Protein AF-L1P907-F1 (afdb_monomer_lite)

Radius of gyration: 18.79 Å; chains: 1; bounding box: 40×21×57 Å

Structure (mmCIF, N/CA/C/O backbone):
data_AF-L1P907-F1
#
_entry.id   AF-L1P907-F1
#
loop_
_atom_site.group_PDB
_atom_site.id
_atom_site.type_symbol
_atom_site.label_atom_id
_atom_site.label_alt_id
_atom_site.label_comp_id
_atom_site.label_asym_id
_atom_site.label_entity_id
_atom_site.label_seq_id
_atom_site.pdbx_PDB_ins_code
_atom_site.Cartn_x
_atom_site.Cartn_y
_atom_site.Cartn_z
_atom_site.occupancy
_atom_site.B_iso_or_equiv
_atom_site.auth_seq_id
_atom_site.auth_comp_id
_atom_site.auth_asym_id
_atom_site.auth_atom_id
_atom_site.pdbx_PDB_model_num
ATOM 1 N N . MET A 1 1 ? -12.728 1.095 33.724 1.00 67.62 1 MET A N 1
ATOM 2 C CA . MET A 1 1 ? -12.187 1.858 32.580 1.00 67.62 1 MET A CA 1
ATOM 3 C C . MET A 1 1 ? -13.319 2.088 31.594 1.00 67.62 1 MET A C 1
ATOM 5 O O . MET A 1 1 ? -14.101 1.165 31.399 1.00 67.62 1 MET A O 1
ATOM 9 N N . ARG A 1 2 ? -13.478 3.302 31.058 1.00 85.88 2 ARG A N 1
ATOM 10 C CA . ARG A 1 2 ? -14.516 3.591 30.057 1.00 85.88 2 ARG A CA 1
ATOM 11 C C . ARG A 1 2 ? -13.924 3.321 28.679 1.00 85.88 2 ARG A C 1
ATOM 13 O O . ARG A 1 2 ? -12.910 3.922 28.350 1.00 85.88 2 ARG A O 1
ATOM 20 N N . THR A 1 3 ? -14.543 2.435 27.912 1.00 89.75 3 THR A N 1
ATOM 21 C CA . THR A 1 3 ? -14.171 2.199 26.518 1.00 89.75 3 THR A CA 1
ATOM 22 C C . THR A 1 3 ? -14.651 3.349 25.635 1.00 89.75 3 THR A C 1
ATOM 24 O O . THR A 1 3 ? -15.665 4.004 25.916 1.00 89.75 3 THR A O 1
ATOM 27 N N . LYS A 1 4 ? -13.891 3.610 24.578 1.00 96.62 4 LYS A N 1
ATOM 28 C CA . LYS A 1 4 ? -14.192 4.552 23.499 1.00 96.62 4 LYS A CA 1
ATOM 29 C C . LYS A 1 4 ? -14.095 3.796 22.172 1.00 96.62 4 LYS A C 1
ATOM 31 O O . LYS A 1 4 ? -13.514 2.716 22.131 1.00 96.62 4 LYS A O 1
ATOM 36 N N . THR A 1 5 ? -14.643 4.364 21.100 1.00 97.12 5 THR A N 1
ATOM 37 C CA . THR A 1 5 ? -14.568 3.772 19.759 1.00 97.12 5 THR A CA 1
ATOM 38 C C . THR A 1 5 ? -14.193 4.805 18.704 1.00 97.12 5 THR A C 1
ATOM 40 O O . THR A 1 5 ? -14.491 5.994 18.855 1.00 97.12 5 THR A O 1
ATOM 43 N N . PHE A 1 6 ? -13.543 4.362 17.634 1.00 96.56 6 PHE A N 1
ATOM 44 C CA . PHE A 1 6 ? -13.380 5.132 16.400 1.00 96.56 6 PHE A CA 1
ATOM 45 C C . PHE A 1 6 ? -13.569 4.217 15.190 1.00 96.56 6 PHE A C 1
ATOM 47 O O . PHE A 1 6 ? -13.529 2.997 15.326 1.00 96.56 6 PHE A O 1
ATOM 54 N N . THR A 1 7 ? -13.810 4.821 14.030 1.00 96.88 7 THR A N 1
ATOM 55 C CA . THR A 1 7 ? -14.106 4.102 12.792 1.00 96.88 7 THR A CA 1
ATOM 56 C C . THR A 1 7 ? -13.014 4.359 11.767 1.00 96.88 7 THR A C 1
ATOM 58 O O . THR A 1 7 ? -12.559 5.497 11.628 1.00 96.88 7 THR A O 1
ATOM 61 N N . ILE A 1 8 ? -12.633 3.308 11.052 1.00 93.81 8 ILE A N 1
ATOM 62 C CA . ILE A 1 8 ? -11.810 3.354 9.841 1.00 93.81 8 ILE A CA 1
ATOM 63 C C . ILE A 1 8 ? -12.558 2.656 8.701 1.00 93.81 8 ILE A C 1
ATOM 65 O O . ILE A 1 8 ? -13.509 1.914 8.944 1.00 93.81 8 ILE A O 1
ATOM 69 N N . GLU A 1 9 ? -12.129 2.888 7.463 1.00 93.38 9 GLU A N 1
ATOM 70 C CA . GLU A 1 9 ? -12.676 2.192 6.296 1.00 93.38 9 GLU A CA 1
ATOM 71 C C . GLU A 1 9 ? -12.371 0.687 6.358 1.00 93.38 9 GLU A C 1
ATOM 73 O O . GLU A 1 9 ? -11.262 0.289 6.716 1.00 93.38 9 GLU A O 1
ATOM 78 N N . ASN A 1 10 ? -13.336 -0.145 5.977 1.00 93.69 10 ASN A N 1
ATOM 79 C CA . ASN A 1 10 ? -13.145 -1.571 5.743 1.00 93.69 10 ASN A CA 1
ATOM 80 C C . ASN A 1 10 ? -12.583 -1.805 4.334 1.00 93.69 10 ASN A C 1
ATOM 82 O O . ASN A 1 10 ? -13.328 -2.065 3.388 1.00 93.69 10 ASN A O 1
ATOM 86 N N . ASN A 1 11 ? -11.266 -1.680 4.208 1.00 87.81 11 ASN A N 1
ATOM 87 C CA . ASN A 1 11 ? -10.497 -2.087 3.036 1.00 87.81 11 ASN A CA 1
ATOM 88 C C . ASN A 1 11 ? -9.515 -3.207 3.428 1.00 87.81 11 ASN A C 1
ATOM 90 O O . ASN A 1 11 ? -9.325 -3.472 4.614 1.00 87.81 11 ASN A O 1
ATOM 94 N N . GLU A 1 12 ? -8.914 -3.871 2.438 1.00 86.56 12 GLU A N 1
ATOM 95 C CA . GLU A 1 12 ? -8.039 -5.034 2.655 1.00 86.56 12 GLU A CA 1
ATOM 96 C C . GLU A 1 12 ? -6.885 -4.728 3.622 1.00 86.56 12 GLU A C 1
ATOM 98 O O . GLU A 1 12 ? -6.676 -5.468 4.577 1.00 86.56 12 GLU A O 1
ATOM 103 N N . HIS A 1 13 ? -6.221 -3.581 3.453 1.00 85.00 13 HIS A N 1
ATOM 104 C CA . HIS A 1 13 ? -5.152 -3.122 4.345 1.00 85.00 13 HIS A CA 1
ATOM 105 C C . HIS A 1 13 ? -5.598 -3.004 5.803 1.00 85.00 13 HIS A C 1
ATOM 107 O O . HIS A 1 13 ? -5.018 -3.608 6.704 1.00 85.00 13 HIS A O 1
ATOM 113 N N . ASN A 1 14 ? -6.647 -2.218 6.038 1.00 90.31 14 ASN A N 1
ATOM 114 C CA . ASN A 1 14 ? -7.130 -1.925 7.380 1.00 90.31 14 ASN A CA 1
ATOM 115 C C . ASN A 1 14 ? -7.645 -3.192 8.069 1.00 90.31 14 ASN A C 1
ATOM 117 O O . ASN A 1 14 ? -7.441 -3.348 9.272 1.00 90.31 14 ASN A O 1
ATOM 121 N N . LEU A 1 15 ? -8.303 -4.078 7.312 1.00 92.50 15 LEU A N 1
ATOM 122 C CA . LEU A 1 15 ? -8.810 -5.351 7.812 1.00 92.50 15 LEU A CA 1
ATOM 123 C C . LEU A 1 15 ? -7.663 -6.283 8.214 1.00 92.50 15 LEU A C 1
ATOM 125 O O . LEU A 1 15 ? -7.643 -6.744 9.353 1.00 92.50 15 LEU A O 1
ATOM 129 N N . ASN A 1 16 ? -6.680 -6.480 7.332 1.00 91.69 16 ASN A N 1
ATOM 130 C CA . ASN A 1 16 ? -5.503 -7.298 7.627 1.00 91.69 16 ASN A CA 1
ATOM 131 C C . ASN A 1 16 ? -4.761 -6.758 8.859 1.00 91.69 16 ASN A C 1
ATOM 133 O O . ASN A 1 16 ? -4.425 -7.510 9.771 1.00 91.69 16 ASN A O 1
ATOM 137 N N . TRP A 1 17 ? -4.587 -5.433 8.949 1.00 92.31 17 TRP A N 1
ATOM 138 C CA . TRP A 1 17 ? -3.929 -4.818 10.098 1.00 92.31 17 TRP A CA 1
ATOM 139 C C . TRP A 1 17 ? -4.670 -5.099 11.411 1.00 92.31 17 TRP A C 1
ATOM 141 O O . TRP A 1 17 ? -4.030 -5.482 12.392 1.00 92.31 17 TRP A O 1
ATOM 151 N N . VAL A 1 18 ? -6.001 -4.934 11.468 1.00 95.00 18 VAL A N 1
ATOM 152 C CA . VAL A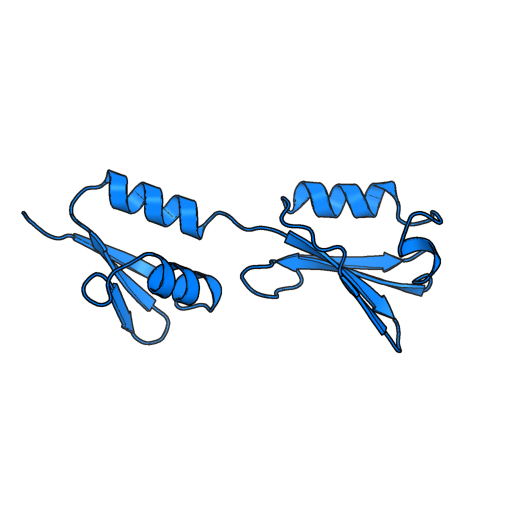 1 18 ? -6.744 -5.207 12.714 1.00 95.00 18 VAL A CA 1
ATOM 153 C C . VAL A 1 18 ? -6.782 -6.695 13.054 1.00 95.00 18 VAL A C 1
ATOM 155 O O . VAL A 1 18 ? -6.726 -7.024 14.237 1.00 95.00 18 VAL A O 1
ATOM 158 N N . GLU A 1 19 ? -6.842 -7.584 12.061 1.00 95.12 19 GLU A N 1
ATOM 159 C CA . GLU A 1 19 ? -6.817 -9.037 12.268 1.00 95.12 19 GLU A CA 1
ATOM 160 C C . GLU A 1 19 ? -5.475 -9.515 12.838 1.00 95.12 19 GLU A C 1
ATOM 162 O O . GLU A 1 19 ? -5.461 -10.360 13.736 1.00 95.12 19 GLU A O 1
ATOM 167 N N . ASP A 1 20 ? -4.367 -8.927 12.383 1.00 94.94 20 ASP A N 1
ATOM 168 C CA . ASP A 1 20 ? -3.021 -9.289 12.830 1.00 94.94 20 ASP A CA 1
ATOM 169 C C . ASP A 1 20 ? -2.626 -8.640 14.168 1.00 94.94 20 ASP A C 1
ATOM 171 O O . ASP A 1 20 ? -1.832 -9.207 14.925 1.00 94.94 20 ASP A O 1
ATOM 175 N N . ASN A 1 21 ? -3.153 -7.445 14.473 1.00 94.75 21 ASN A N 1
ATOM 176 C CA . ASN A 1 21 ? -2.663 -6.621 15.588 1.00 94.75 21 ASN A CA 1
ATOM 177 C C . ASN A 1 21 ? -3.646 -6.464 16.757 1.00 94.75 21 ASN A C 1
ATOM 179 O O . ASN A 1 21 ? -3.210 -6.096 17.853 1.00 94.75 21 ASN A O 1
ATOM 183 N N . LEU A 1 22 ? -4.946 -6.714 16.566 1.00 95.94 22 LEU A N 1
ATOM 184 C CA . LEU A 1 22 ? -5.966 -6.525 17.603 1.00 95.94 22 LEU A CA 1
ATOM 185 C C . LEU A 1 22 ? -6.658 -7.836 17.985 1.00 95.94 22 LEU A C 1
ATOM 187 O O . LEU A 1 22 ? -6.802 -8.767 17.197 1.00 95.94 22 LEU A O 1
ATOM 191 N N . ASP A 1 23 ? -7.154 -7.897 19.222 1.00 96.00 23 ASP A N 1
ATOM 192 C CA . ASP A 1 23 ? -8.047 -8.977 19.628 1.00 96.00 23 ASP A CA 1
ATOM 193 C C . ASP A 1 23 ? -9.400 -8.815 18.919 1.00 96.00 23 ASP A C 1
ATOM 195 O O . ASP A 1 23 ? -9.936 -7.714 18.816 1.00 96.00 23 ASP A O 1
ATOM 199 N N . THR A 1 24 ? -10.007 -9.923 18.494 1.00 95.38 24 THR A N 1
ATOM 200 C CA . THR A 1 24 ? -11.356 -9.952 17.889 1.00 95.38 24 THR A CA 1
ATOM 201 C C . THR A 1 24 ? -12.457 -9.292 18.733 1.00 95.38 24 THR A C 1
ATOM 203 O O . THR A 1 24 ? -13.534 -8.998 18.222 1.00 95.38 24 THR A O 1
ATOM 206 N N . ARG A 1 25 ? -12.226 -9.072 20.034 1.00 95.56 25 ARG A N 1
ATOM 207 C CA . ARG A 1 25 ? -13.138 -8.347 20.937 1.00 95.56 25 ARG A CA 1
ATOM 208 C C . ARG A 1 25 ? -12.975 -6.827 20.874 1.00 95.56 25 ARG A C 1
ATOM 210 O O . ARG A 1 25 ? -13.863 -6.113 21.339 1.00 95.56 25 ARG A O 1
ATOM 217 N N . ASP A 1 26 ? -11.860 -6.353 20.330 1.00 96.31 26 ASP A N 1
ATOM 218 C CA . ASP A 1 26 ? -11.488 -4.943 20.273 1.00 96.31 26 ASP A CA 1
ATOM 219 C C . ASP A 1 26 ? -11.868 -4.290 18.937 1.00 96.31 26 ASP A C 1
ATOM 221 O O . ASP A 1 26 ? -11.683 -3.085 18.784 1.00 96.31 26 ASP A O 1
ATOM 225 N N . TYR A 1 27 ? -12.461 -5.022 17.989 1.00 97.38 27 TYR A N 1
ATOM 226 C CA . TYR A 1 27 ? -13.032 -4.433 16.779 1.00 97.38 27 TYR A CA 1
ATOM 227 C C . TYR A 1 27 ? -14.311 -5.136 16.301 1.00 97.38 27 TYR A C 1
ATOM 229 O O . TYR A 1 27 ? -14.602 -6.273 16.659 1.00 97.38 27 TYR A O 1
ATOM 237 N N . GLU A 1 28 ? -15.100 -4.435 15.487 1.00 98.00 28 GLU A N 1
ATOM 238 C CA . GLU A 1 28 ? -16.312 -4.951 14.850 1.00 98.00 28 GLU A CA 1
ATOM 239 C C . GLU A 1 28 ? -16.383 -4.459 13.397 1.00 98.00 28 GLU A C 1
ATOM 241 O O . GLU A 1 28 ? -16.331 -3.255 13.142 1.00 98.00 28 GLU A O 1
ATOM 246 N N . VAL A 1 29 ? -16.535 -5.381 12.442 1.00 97.50 29 VAL A N 1
ATOM 247 C CA . VAL A 1 29 ? -16.682 -5.059 11.013 1.00 97.50 29 VAL A CA 1
ATOM 248 C C . VAL A 1 29 ? -18.162 -4.862 10.670 1.00 97.50 29 VAL A C 1
ATOM 250 O O . VAL A 1 29 ? -18.987 -5.751 10.893 1.00 97.50 29 VAL A O 1
ATOM 253 N N . LYS A 1 30 ? -18.515 -3.700 10.107 1.00 97.19 30 LYS A N 1
ATOM 254 C CA . LYS A 1 30 ? -19.878 -3.326 9.690 1.00 97.19 30 LYS A CA 1
ATOM 255 C C . LYS A 1 30 ? -19.895 -2.748 8.283 1.00 97.19 30 LYS A C 1
ATOM 257 O O . LYS A 1 30 ? -19.803 -1.540 8.091 1.00 97.19 30 LYS A O 1
ATOM 262 N N . GLY A 1 31 ? -20.107 -3.603 7.286 1.00 95.25 31 GLY A N 1
ATOM 263 C CA . GLY A 1 31 ? -20.163 -3.156 5.893 1.00 95.25 31 GLY A CA 1
ATOM 264 C C . GLY A 1 31 ? -18.842 -2.503 5.488 1.00 95.25 31 GLY A C 1
ATOM 265 O O . GLY A 1 31 ? -17.825 -3.187 5.461 1.00 95.25 31 GLY A O 1
ATOM 266 N N . ASN A 1 32 ? -18.862 -1.196 5.221 1.00 95.00 32 ASN A N 1
ATOM 267 C CA . ASN A 1 32 ? -17.684 -0.424 4.805 1.00 95.00 32 ASN A CA 1
ATOM 268 C C . ASN A 1 32 ? -16.873 0.147 5.980 1.00 95.00 32 ASN A C 1
ATOM 270 O O . ASN A 1 32 ? -15.911 0.870 5.745 1.00 95.00 32 ASN A O 1
ATOM 274 N N . ASP A 1 33 ? -17.248 -0.167 7.220 1.00 97.50 33 ASP A N 1
ATOM 275 C CA . ASP A 1 33 ? -16.640 0.392 8.424 1.00 97.50 33 ASP A CA 1
ATOM 276 C C . ASP A 1 33 ? -16.016 -0.706 9.296 1.00 97.50 33 ASP A C 1
ATOM 278 O O . ASP A 1 33 ? -16.621 -1.759 9.513 1.00 97.50 33 ASP A O 1
ATOM 282 N N . ILE A 1 34 ? -14.845 -0.431 9.870 1.00 97.69 34 ILE A N 1
ATOM 283 C CA . ILE A 1 34 ? -14.267 -1.183 10.991 1.00 97.69 34 ILE A CA 1
ATOM 284 C C . ILE A 1 34 ? -14.321 -0.278 12.221 1.00 97.69 34 ILE A C 1
ATOM 286 O O . ILE A 1 34 ? -13.745 0.812 12.238 1.00 97.69 34 ILE A O 1
ATOM 290 N N . ILE A 1 35 ? -15.037 -0.716 13.254 1.00 97.88 35 ILE A N 1
ATOM 291 C CA . ILE A 1 35 ? -15.189 0.011 14.515 1.00 97.88 35 ILE A CA 1
ATOM 292 C C . ILE A 1 35 ? -14.201 -0.569 15.516 1.00 97.88 35 ILE A C 1
ATOM 294 O O . ILE A 1 35 ? -14.368 -1.707 15.936 1.00 97.88 35 ILE A O 1
ATOM 298 N N . ILE A 1 36 ? -13.212 0.217 15.934 1.00 97.62 36 ILE A N 1
ATOM 299 C CA . ILE A 1 36 ? -12.175 -0.204 16.881 1.00 97.62 36 ILE A CA 1
ATOM 300 C C . ILE A 1 36 ? -12.479 0.364 18.264 1.00 97.62 36 ILE A C 1
ATOM 302 O O . ILE A 1 36 ? -12.740 1.561 18.419 1.00 97.62 36 ILE A O 1
ATOM 306 N N . THR A 1 37 ? -12.421 -0.496 19.275 1.00 97.44 37 THR A N 1
ATOM 307 C CA . THR A 1 37 ? -12.560 -0.172 20.693 1.00 97.44 37 THR A CA 1
ATOM 308 C C . THR A 1 37 ? -11.189 0.087 21.307 1.00 97.44 37 THR A C 1
ATOM 310 O O . THR A 1 37 ? -10.245 -0.665 21.106 1.00 97.44 37 THR A O 1
ATOM 313 N N . TYR A 1 38 ? -11.075 1.159 22.087 1.00 95.00 38 TYR A N 1
ATOM 314 C CA . TYR A 1 38 ? -9.838 1.543 22.762 1.00 95.00 38 TYR A CA 1
ATOM 315 C C . TYR A 1 38 ? -10.124 2.136 24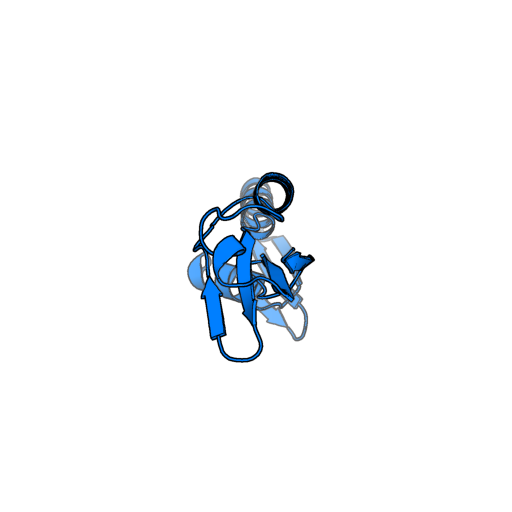.146 1.00 95.00 38 TYR A C 1
ATOM 317 O O . TYR A 1 38 ? -11.259 2.518 24.461 1.00 95.00 38 TYR A O 1
ATOM 325 N N . PHE A 1 39 ? -9.095 2.216 24.988 1.00 93.69 39 PHE A N 1
ATOM 326 C CA . PHE A 1 39 ? -9.218 2.710 26.364 1.00 93.69 39 PHE A CA 1
ATOM 327 C C . PHE A 1 39 ? -8.590 4.092 26.528 1.00 93.69 39 PHE A C 1
ATOM 329 O O . PHE A 1 39 ? -9.192 4.981 27.134 1.00 93.69 39 PHE A O 1
ATOM 336 N N . GLU A 1 40 ? -7.411 4.281 25.942 1.00 94.56 40 GLU A N 1
ATOM 337 C CA . GLU A 1 40 ? -6.589 5.475 26.121 1.00 94.56 40 GLU A CA 1
ATOM 338 C C . GLU A 1 40 ? -6.276 6.135 24.775 1.00 94.56 40 GLU A C 1
ATOM 340 O O . GLU A 1 40 ? -6.097 5.460 23.763 1.00 94.56 40 GLU A O 1
ATOM 345 N N . ASP A 1 41 ? -6.195 7.467 24.742 1.00 92.94 41 ASP A N 1
ATOM 346 C CA . ASP A 1 41 ? -6.073 8.205 23.474 1.00 92.94 41 ASP A CA 1
ATOM 347 C C . ASP A 1 41 ? -4.732 7.961 22.758 1.00 92.94 41 ASP A C 1
ATOM 349 O O . ASP A 1 41 ? -4.668 8.081 21.537 1.00 92.94 41 ASP A O 1
ATOM 353 N N . PHE A 1 42 ? -3.682 7.553 23.482 1.00 92.69 42 PHE A N 1
ATOM 354 C CA . PHE A 1 42 ? -2.416 7.156 22.857 1.00 92.69 42 PHE A CA 1
ATOM 355 C C . PHE A 1 42 ? -2.577 5.895 21.995 1.00 92.69 42 PHE A C 1
ATOM 357 O O . PHE A 1 42 ? -2.075 5.876 20.882 1.00 92.69 42 PHE A O 1
ATOM 364 N N . GLN A 1 43 ? -3.369 4.906 22.436 1.00 92.38 43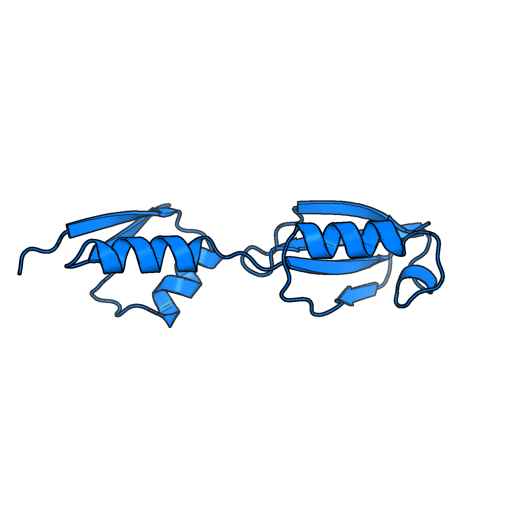 GLN A N 1
ATOM 365 C CA . GLN A 1 43 ? -3.617 3.681 21.665 1.00 92.38 43 GLN A CA 1
ATOM 366 C C . GLN A 1 43 ? -4.280 4.010 20.330 1.00 92.38 43 GLN A C 1
ATOM 368 O O . GLN A 1 43 ? -3.885 3.502 19.289 1.00 92.38 43 GLN A O 1
ATOM 373 N N . LYS A 1 44 ? -5.274 4.906 20.353 1.00 93.88 44 LYS A N 1
ATOM 374 C CA . LYS A 1 44 ? -5.931 5.377 19.132 1.00 93.88 44 LYS A CA 1
ATOM 375 C C . LYS A 1 44 ? -4.929 6.022 18.173 1.00 93.88 44 LYS A C 1
ATOM 377 O O . LYS A 1 44 ? -5.006 5.771 16.976 1.00 93.88 44 LYS A O 1
ATOM 382 N N . ASN A 1 45 ? -4.035 6.869 18.680 1.00 91.62 45 ASN A N 1
ATOM 383 C CA . ASN A 1 45 ? -3.047 7.546 17.843 1.00 91.62 45 ASN A CA 1
ATOM 384 C C . ASN A 1 45 ? -2.047 6.554 17.238 1.00 91.62 45 ASN A C 1
ATOM 386 O O . ASN A 1 45 ? -1.782 6.647 16.044 1.00 91.62 45 ASN A O 1
ATOM 390 N N . ASP A 1 46 ? -1.570 5.587 18.024 1.00 91.75 46 ASP A N 1
ATOM 391 C CA . ASP A 1 46 ? -0.647 4.549 17.558 1.00 91.75 46 ASP A CA 1
ATOM 392 C C . ASP A 1 46 ? -1.294 3.685 16.464 1.00 91.75 46 ASP A C 1
ATOM 394 O O . ASP A 1 46 ? -0.685 3.447 15.424 1.00 91.75 46 ASP A O 1
ATOM 398 N N . ILE A 1 47 ? -2.559 3.284 16.648 1.00 91.75 47 ILE A N 1
ATOM 399 C CA . ILE A 1 47 ? -3.317 2.520 15.644 1.00 91.75 47 ILE A CA 1
ATOM 400 C C . ILE A 1 47 ? -3.498 3.337 14.359 1.00 91.75 47 ILE A C 1
ATOM 402 O O . ILE A 1 47 ? -3.240 2.842 13.267 1.00 91.75 47 ILE A O 1
ATOM 406 N N . LEU A 1 48 ? -3.927 4.600 14.469 1.00 89.94 48 LEU A N 1
ATOM 407 C CA . LEU A 1 48 ? -4.114 5.463 13.298 1.00 89.94 48 LEU A CA 1
ATOM 408 C C . LEU A 1 48 ? -2.805 5.688 12.539 1.00 89.94 48 LEU A C 1
ATOM 410 O O . LEU A 1 48 ? -2.819 5.712 11.310 1.00 89.94 48 LEU A O 1
ATOM 414 N N . GLN A 1 49 ? -1.691 5.841 13.256 1.00 87.31 49 GLN A N 1
ATOM 415 C CA . GLN A 1 49 ? -0.380 5.975 12.641 1.00 87.31 49 GLN A CA 1
ATOM 416 C C . GLN A 1 49 ? 0.017 4.687 11.914 1.00 87.31 49 GLN A C 1
ATOM 418 O O . GLN A 1 49 ? 0.321 4.753 10.725 1.00 87.31 49 GLN A O 1
ATOM 423 N N . ALA A 1 50 ? -0.054 3.537 12.586 1.00 85.25 50 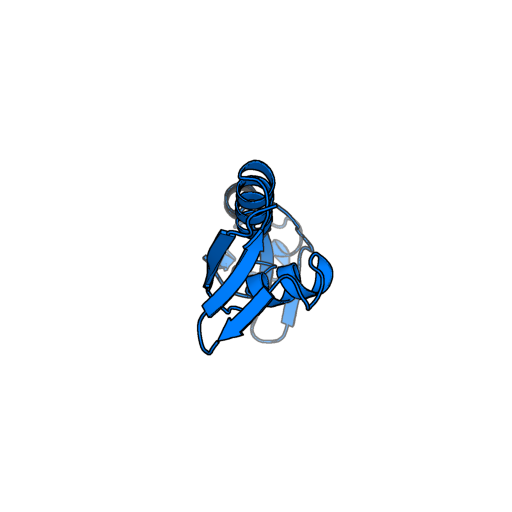ALA A N 1
ATOM 424 C CA . ALA A 1 50 ? 0.340 2.250 12.017 1.00 85.25 50 ALA A CA 1
ATOM 425 C C . ALA A 1 50 ? -0.488 1.877 10.777 1.00 85.25 50 ALA A C 1
ATOM 427 O O . ALA A 1 50 ? 0.052 1.381 9.796 1.00 85.25 50 ALA A O 1
ATOM 428 N N . ILE A 1 51 ? -1.785 2.189 10.779 1.00 84.88 51 ILE A N 1
ATOM 429 C CA . ILE A 1 51 ? -2.658 1.979 9.619 1.00 84.88 51 ILE A CA 1
ATOM 430 C C . ILE A 1 51 ? -2.332 2.959 8.481 1.00 84.88 51 ILE A C 1
ATOM 432 O O . ILE A 1 51 ? -2.485 2.633 7.307 1.00 84.88 51 ILE A O 1
ATOM 436 N N . SER A 1 52 ? -1.887 4.177 8.791 1.00 80.19 52 SER A N 1
ATOM 437 C CA . SER A 1 52 ? -1.538 5.167 7.765 1.00 80.19 52 SER A CA 1
ATOM 438 C C . SER A 1 52 ? -0.175 4.933 7.104 1.00 80.19 52 SER A C 1
ATOM 440 O O . SER A 1 52 ? 0.083 5.501 6.039 1.00 80.19 52 SER A O 1
ATOM 442 N N . GLU A 1 53 ? 0.696 4.128 7.718 1.00 80.12 53 GLU A N 1
ATOM 443 C CA . GLU A 1 53 ? 2.004 3.788 7.164 1.00 80.12 53 GLU A CA 1
ATOM 444 C C . GLU A 1 53 ? 1.821 2.856 5.963 1.00 80.12 53 GLU A C 1
ATOM 446 O O . GLU A 1 53 ? 1.512 1.678 6.096 1.00 80.12 53 GLU A O 1
ATOM 451 N N . LYS A 1 54 ? 1.978 3.434 4.769 1.00 84.50 54 LYS A N 1
ATOM 452 C CA . LYS A 1 54 ? 1.947 2.717 3.496 1.00 84.50 54 LYS A CA 1
ATOM 453 C C . LYS A 1 54 ? 3.355 2.501 2.975 1.00 84.50 54 LYS A C 1
ATOM 455 O O . LYS A 1 54 ? 4.165 3.437 2.956 1.00 84.50 54 LYS A O 1
ATOM 460 N N . THR A 1 55 ? 3.603 1.306 2.472 1.00 93.38 55 THR A N 1
ATOM 461 C CA . THR A 1 55 ? 4.805 0.941 1.745 1.00 93.38 55 THR A CA 1
ATOM 462 C C . THR A 1 55 ? 4.471 0.711 0.279 1.00 93.38 55 THR A C 1
ATOM 464 O O . THR A 1 55 ? 3.349 0.411 -0.126 1.00 93.38 55 THR A O 1
ATOM 467 N N . TYR A 1 56 ? 5.463 0.948 -0.557 1.00 95.44 56 TYR A N 1
ATOM 468 C CA . TYR A 1 56 ? 5.295 0.957 -1.990 1.00 95.44 56 TYR A CA 1
ATOM 469 C C . TYR A 1 56 ? 6.408 0.178 -2.640 1.00 95.44 56 TYR A C 1
ATOM 471 O O . TYR A 1 56 ? 7.551 0.146 -2.165 1.00 95.44 56 TYR A O 1
ATOM 479 N N . ASN A 1 57 ? 6.035 -0.377 -3.777 1.00 98.06 57 ASN A N 1
ATOM 480 C CA . ASN A 1 57 ? 6.864 -1.236 -4.567 1.00 98.06 57 ASN A CA 1
ATOM 481 C C . ASN A 1 57 ? 6.860 -0.822 -6.031 1.00 98.06 57 ASN A C 1
ATOM 483 O O . ASN A 1 57 ? 5.940 -0.150 -6.492 1.00 98.06 57 ASN A O 1
ATOM 487 N N . VAL A 1 58 ? 7.908 -1.208 -6.752 1.00 98.44 58 VAL A N 1
ATOM 488 C CA . VAL A 1 58 ? 8.053 -0.944 -8.179 1.00 98.44 58 VAL A CA 1
ATOM 489 C C . VAL A 1 58 ? 7.883 -2.251 -8.941 1.00 98.44 58 VAL A C 1
ATOM 491 O O . VAL A 1 58 ? 8.644 -3.198 -8.736 1.00 98.44 58 VAL A O 1
ATOM 494 N N . VAL A 1 59 ? 6.905 -2.278 -9.841 1.00 98.44 59 VAL A N 1
ATOM 495 C CA . VAL A 1 59 ? 6.572 -3.441 -10.669 1.00 98.44 59 VAL A CA 1
ATOM 496 C C . VAL A 1 59 ? 6.746 -3.075 -12.138 1.00 98.44 59 VAL A C 1
ATOM 498 O O . VAL A 1 59 ? 6.309 -2.014 -12.577 1.00 98.44 59 VAL A O 1
ATOM 501 N N . PHE A 1 60 ? 7.403 -3.948 -12.890 1.00 98.50 60 PHE A N 1
ATOM 502 C CA . PHE A 1 60 ? 7.618 -3.835 -14.328 1.00 98.50 60 PHE A CA 1
ATOM 503 C C . PHE A 1 60 ? 6.726 -4.835 -15.042 1.00 98.50 60 PHE A C 1
ATOM 505 O O . PHE A 1 60 ? 6.646 -5.985 -14.616 1.00 98.50 60 PHE A O 1
ATOM 512 N N . ASN A 1 61 ? 6.082 -4.406 -16.120 1.00 98.00 61 ASN A N 1
ATOM 513 C CA . ASN A 1 61 ? 5.171 -5.226 -16.904 1.00 98.00 61 ASN A CA 1
ATOM 514 C C . ASN A 1 61 ? 5.444 -5.038 -18.400 1.00 98.00 61 ASN A C 1
ATOM 516 O O . ASN A 1 61 ? 5.604 -3.910 -18.866 1.00 98.00 61 ASN A O 1
ATOM 520 N N . ASP A 1 62 ? 5.447 -6.132 -19.150 1.00 96.19 62 ASP A N 1
ATOM 521 C CA . ASP A 1 62 ? 5.348 -6.139 -20.611 1.00 96.19 62 ASP A CA 1
ATOM 522 C C . ASP A 1 62 ? 4.184 -7.053 -21.047 1.00 96.19 62 ASP A C 1
ATOM 524 O O . ASP A 1 62 ? 3.405 -7.523 -20.215 1.00 96.19 62 ASP A O 1
ATOM 528 N N . ASP A 1 63 ? 4.037 -7.310 -22.348 1.00 94.56 63 ASP A N 1
ATOM 529 C CA . ASP A 1 63 ? 2.949 -8.146 -22.877 1.00 94.56 63 ASP A CA 1
ATOM 530 C C . ASP A 1 63 ? 2.960 -9.603 -22.364 1.00 94.56 63 ASP A C 1
ATOM 532 O O . ASP A 1 63 ? 1.959 -10.312 -22.497 1.00 94.56 63 ASP A O 1
ATOM 536 N N . ASN A 1 64 ? 4.084 -10.083 -21.825 1.00 94.44 64 ASN A N 1
ATOM 537 C CA . ASN A 1 64 ? 4.303 -11.489 -21.488 1.00 94.44 64 ASN A CA 1
ATOM 538 C C . ASN A 1 64 ? 4.677 -11.726 -20.018 1.00 94.44 64 ASN A C 1
ATOM 540 O O . ASN A 1 64 ? 4.478 -12.838 -19.526 1.00 94.44 64 ASN A O 1
ATOM 544 N N . ASN A 1 65 ? 5.241 -10.734 -19.329 1.00 95.69 65 ASN A N 1
ATOM 545 C CA . ASN A 1 65 ? 5.878 -10.894 -18.030 1.00 95.69 65 ASN A CA 1
ATOM 546 C C . ASN A 1 65 ? 5.587 -9.724 -17.088 1.00 95.69 65 ASN A C 1
ATOM 548 O O . ASN A 1 65 ? 5.404 -8.579 -17.502 1.00 95.69 65 ASN A O 1
ATOM 552 N N . SER A 1 66 ? 5.655 -10.037 -15.796 1.00 96.69 66 SER A N 1
ATOM 553 C CA . SER A 1 66 ? 5.680 -9.064 -14.712 1.00 96.69 66 SER A CA 1
ATOM 554 C C . SER A 1 66 ? 6.855 -9.370 -13.790 1.00 96.69 66 SER A C 1
ATOM 556 O O . SER A 1 66 ? 7.036 -10.519 -13.371 1.00 96.69 66 SER A O 1
ATOM 558 N N . ASN A 1 67 ? 7.644 -8.357 -13.437 1.00 97.75 67 ASN A N 1
ATOM 559 C CA . ASN A 1 67 ? 8.701 -8.475 -12.439 1.00 97.75 67 ASN A CA 1
ATOM 560 C C . ASN A 1 67 ? 8.594 -7.405 -11.359 1.00 97.75 67 ASN A C 1
ATOM 562 O O . ASN A 1 67 ? 8.471 -6.212 -11.615 1.00 97.75 67 ASN A O 1
ATOM 566 N N . ASP A 1 68 ? 8.722 -7.874 -10.130 1.00 95.62 68 ASP A N 1
ATOM 567 C CA . ASP A 1 68 ? 8.601 -7.097 -8.915 1.00 95.62 68 ASP A CA 1
ATOM 568 C C . ASP A 1 68 ? 10.003 -6.775 -8.349 1.00 95.62 68 ASP A C 1
ATOM 570 O O . ASP A 1 68 ? 10.893 -7.637 -8.343 1.00 95.62 68 ASP A O 1
ATOM 574 N N . LYS A 1 69 ? 10.237 -5.528 -7.912 1.00 96.62 69 LYS A N 1
ATOM 575 C CA . LYS A 1 69 ? 11.500 -5.110 -7.271 1.00 96.62 69 LYS A CA 1
ATOM 576 C C . LYS A 1 69 ? 11.616 -5.521 -5.802 1.00 96.62 69 LYS A C 1
ATOM 578 O O . LYS A 1 69 ? 12.742 -5.589 -5.305 1.00 96.62 69 LYS A O 1
ATOM 583 N N . GLY A 1 70 ? 10.503 -5.786 -5.135 1.00 95.94 70 GLY A N 1
ATOM 584 C CA . GLY A 1 70 ? 10.396 -6.200 -3.742 1.00 95.94 70 GLY A CA 1
ATOM 585 C C . GLY A 1 70 ? 10.626 -5.057 -2.762 1.00 95.94 70 GLY A C 1
ATOM 586 O O . GLY A 1 70 ? 11.194 -5.277 -1.695 1.00 95.94 70 GLY A O 1
ATOM 587 N N . PHE A 1 71 ? 10.293 -3.820 -3.137 1.00 96.94 71 PHE A N 1
ATOM 588 C CA . PHE A 1 71 ? 10.475 -2.680 -2.244 1.00 96.94 71 PHE A CA 1
ATOM 589 C C . PHE A 1 71 ? 9.349 -2.597 -1.207 1.00 96.94 71 PHE A C 1
ATOM 591 O O . PHE A 1 71 ? 8.171 -2.709 -1.521 1.00 96.94 71 PHE A O 1
ATOM 598 N N . GLU A 1 72 ? 9.742 -2.308 0.030 1.00 95.44 72 GLU A N 1
ATOM 599 C CA . GLU A 1 72 ? 8.876 -1.840 1.113 1.00 95.44 72 GLU A CA 1
ATOM 600 C C . GLU A 1 72 ? 9.318 -0.412 1.464 1.00 95.44 72 GLU A C 1
ATOM 602 O O . GLU A 1 72 ? 9.960 -0.155 2.483 1.00 95.44 72 GLU A O 1
ATOM 607 N N . ALA A 1 73 ? 9.099 0.521 0.533 1.00 93.81 73 ALA A N 1
ATOM 608 C CA . ALA A 1 73 ? 9.659 1.872 0.602 1.00 93.81 73 ALA A CA 1
ATOM 609 C C . ALA A 1 73 ? 8.582 2.960 0.528 1.00 93.81 73 ALA A C 1
ATOM 611 O O . ALA A 1 73 ? 7.407 2.689 0.311 1.00 93.81 73 ALA A O 1
ATOM 612 N N . THR A 1 74 ? 8.966 4.227 0.694 1.00 94.00 74 THR A N 1
ATOM 613 C CA . THR A 1 74 ? 8.021 5.340 0.528 1.00 94.00 74 THR A CA 1
ATOM 614 C C . THR A 1 74 ? 7.646 5.539 -0.945 1.00 94.00 74 THR A C 1
ATOM 616 O O . THR A 1 74 ? 8.423 5.227 -1.854 1.00 94.00 74 THR A O 1
ATOM 619 N N . LEU A 1 75 ? 6.475 6.134 -1.196 1.00 94.38 75 LEU A N 1
ATOM 620 C CA . LEU A 1 75 ? 6.038 6.505 -2.549 1.00 94.38 75 LEU A CA 1
ATOM 621 C C . LEU A 1 75 ? 7.063 7.404 -3.252 1.00 94.38 75 LEU A C 1
ATOM 623 O O . LEU A 1 75 ? 7.351 7.227 -4.434 1.00 94.38 75 LEU A O 1
ATOM 627 N N . GLU A 1 76 ? 7.623 8.368 -2.518 1.00 96.25 76 GLU A N 1
ATOM 628 C CA . GLU A 1 76 ? 8.647 9.274 -3.038 1.00 96.25 76 GLU A CA 1
ATOM 629 C C . GLU A 1 76 ? 9.910 8.514 -3.453 1.00 96.25 76 GLU A C 1
ATOM 631 O O . GLU A 1 76 ? 10.427 8.747 -4.542 1.00 96.25 76 GLU A O 1
ATOM 636 N N . TYR A 1 77 ? 10.375 7.565 -2.635 1.00 97.50 77 TYR A N 1
ATOM 637 C CA . TYR A 1 77 ? 11.529 6.740 -2.983 1.00 97.50 77 TYR A CA 1
ATOM 638 C C . TYR A 1 77 ? 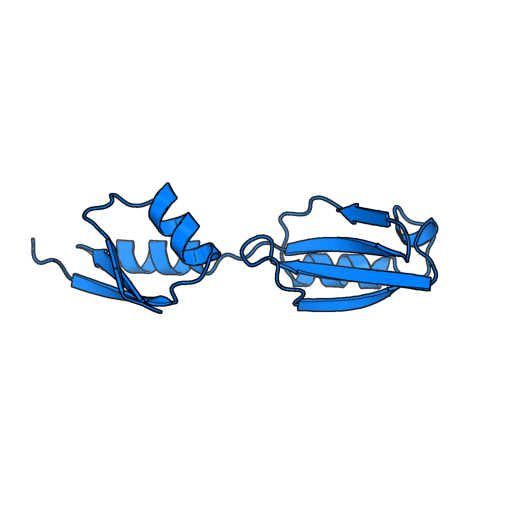11.291 5.956 -4.277 1.00 97.50 77 TYR A C 1
ATOM 640 O O . TYR A 1 77 ? 12.136 5.981 -5.171 1.00 97.50 77 TYR A O 1
ATOM 648 N N . CYS A 1 78 ? 10.128 5.313 -4.411 1.00 98.19 78 CYS A N 1
ATOM 649 C CA . CYS A 1 78 ? 9.788 4.533 -5.600 1.00 98.19 78 CYS A CA 1
ATOM 650 C C . CYS A 1 78 ? 9.704 5.409 -6.859 1.00 98.19 78 CYS A C 1
ATOM 652 O O . CYS A 1 78 ? 10.260 5.052 -7.896 1.00 98.19 78 CYS A O 1
ATOM 654 N N . LYS A 1 79 ? 9.092 6.597 -6.765 1.00 98.00 79 LYS A N 1
ATOM 655 C CA . LYS A 1 79 ? 9.051 7.563 -7.877 1.00 98.00 79 LYS A CA 1
ATOM 656 C C . LYS A 1 79 ? 10.443 8.060 -8.257 1.00 98.00 79 LYS A C 1
ATOM 658 O O . LYS A 1 79 ? 10.780 8.076 -9.437 1.00 98.00 79 LYS A O 1
ATOM 663 N N . ASN A 1 80 ? 11.264 8.414 -7.271 1.00 98.25 80 ASN A N 1
ATOM 664 C CA . ASN A 1 80 ? 12.631 8.875 -7.506 1.00 98.25 80 ASN A CA 1
ATOM 665 C C . ASN A 1 80 ? 13.505 7.769 -8.115 1.00 98.25 80 ASN A C 1
ATOM 667 O O . ASN A 1 80 ? 14.338 8.063 -8.973 1.00 98.25 80 ASN A O 1
ATOM 671 N N . TYR A 1 81 ? 13.307 6.508 -7.713 1.00 98.19 81 TYR A N 1
ATOM 672 C CA . TYR A 1 81 ? 13.962 5.354 -8.327 1.00 98.19 81 TYR A CA 1
ATOM 673 C C . TYR A 1 81 ? 13.640 5.285 -9.820 1.00 98.19 81 TYR A C 1
ATOM 675 O O . TYR A 1 81 ? 14.557 5.252 -10.638 1.00 98.19 81 TYR A O 1
ATOM 683 N N . ILE A 1 82 ? 12.355 5.347 -10.179 1.00 98.19 82 ILE A N 1
ATOM 684 C CA . ILE A 1 82 ? 11.941 5.307 -11.582 1.00 98.19 82 ILE A CA 1
ATOM 685 C C . ILE A 1 82 ? 12.532 6.489 -12.358 1.00 98.19 82 ILE A C 1
ATOM 687 O O . ILE A 1 82 ? 13.231 6.280 -13.346 1.00 98.19 82 ILE A O 1
ATOM 691 N N . GLN A 1 83 ? 12.367 7.716 -11.863 1.00 97.62 83 GLN A N 1
ATOM 692 C CA . GLN A 1 83 ? 12.875 8.925 -12.526 1.00 97.62 83 GLN A CA 1
ATOM 693 C C . GLN A 1 83 ? 14.395 8.923 -12.732 1.00 97.62 83 GLN A C 1
ATOM 695 O O . GLN A 1 83 ? 14.891 9.520 -13.684 1.00 97.62 83 GLN A O 1
ATOM 700 N N . SER A 1 84 ? 15.144 8.275 -11.838 1.00 97.94 84 SER A N 1
ATOM 701 C CA . SER A 1 84 ? 16.607 8.230 -11.915 1.00 97.94 84 SER A CA 1
ATOM 702 C C . SER A 1 84 ? 17.128 7.209 -12.927 1.00 97.94 84 SER A C 1
ATOM 704 O O . SER A 1 84 ? 18.262 7.347 -13.386 1.00 97.94 84 SER A O 1
ATOM 706 N N . PHE A 1 85 ? 16.344 6.172 -13.242 1.00 98.00 85 PHE A N 1
ATOM 707 C CA . PHE A 1 85 ? 16.813 5.014 -14.008 1.00 98.00 85 PHE A CA 1
ATOM 708 C C . PHE A 1 85 ? 16.026 4.734 -15.292 1.00 98.00 85 PHE A C 1
ATOM 710 O O . PHE A 1 85 ? 16.550 4.021 -16.151 1.00 98.00 85 PHE A O 1
ATOM 717 N N . ASN A 1 86 ? 14.830 5.296 -15.468 1.00 97.50 86 ASN A N 1
ATOM 718 C CA . ASN A 1 86 ? 14.093 5.186 -16.723 1.00 97.50 86 ASN A CA 1
ATOM 719 C C . ASN A 1 86 ? 14.893 5.836 -17.873 1.00 97.50 86 ASN A C 1
ATOM 721 O O . ASN A 1 86 ? 15.460 6.918 -17.705 1.00 97.50 86 ASN A O 1
ATOM 725 N N . GLY A 1 87 ? 15.013 5.157 -19.019 1.00 96.00 87 GLY A N 1
ATOM 726 C CA . GLY A 1 87 ? 15.936 5.536 -20.100 1.00 96.00 87 GLY A CA 1
ATOM 727 C C . GLY A 1 87 ? 17.358 4.968 -19.973 1.00 96.00 87 GLY A C 1
ATOM 728 O O . GLY A 1 87 ? 18.215 5.249 -20.816 1.00 96.00 87 GLY A O 1
ATOM 729 N N . THR A 1 88 ? 17.648 4.184 -18.929 1.00 97.19 88 THR A N 1
ATOM 730 C CA . THR A 1 88 ? 18.944 3.508 -18.730 1.00 97.19 88 THR A CA 1
ATOM 731 C C . THR A 1 88 ? 18.809 1.988 -18.847 1.00 97.19 88 THR A C 1
ATOM 733 O O . THR A 1 88 ? 17.711 1.452 -18.916 1.00 97.19 88 THR A O 1
ATOM 736 N N . ASN A 1 89 ? 19.934 1.269 -18.822 1.00 96.50 89 ASN A N 1
ATOM 737 C CA . ASN A 1 89 ? 19.949 -0.199 -18.768 1.00 96.50 89 ASN A CA 1
ATOM 738 C C . ASN A 1 89 ? 20.101 -0.726 -17.324 1.00 96.50 89 ASN A C 1
ATOM 740 O O . ASN A 1 89 ? 20.690 -1.775 -17.079 1.00 96.50 89 ASN A O 1
ATOM 744 N N . HIS A 1 90 ? 19.671 0.042 -16.321 1.00 95.25 90 HIS A N 1
ATOM 745 C CA . HIS A 1 90 ? 19.772 -0.391 -14.932 1.00 95.25 90 HIS A CA 1
ATOM 746 C C . HIS A 1 90 ? 18.673 -1.410 -14.597 1.00 95.25 90 HIS A C 1
ATOM 748 O O . HIS A 1 90 ? 17.493 -1.080 -14.641 1.00 95.25 90 HIS A O 1
ATOM 754 N N . SER A 1 91 ? 19.037 -2.610 -14.134 1.00 94.44 91 SER A N 1
ATOM 755 C CA . SER A 1 91 ? 18.061 -3.608 -13.660 1.00 94.44 91 SER A CA 1
ATOM 756 C C . SER A 1 91 ? 16.997 -3.910 -14.732 1.00 94.44 91 SER A C 1
ATOM 758 O O . SER A 1 91 ? 17.333 -4.049 -15.900 1.00 94.44 91 SER A O 1
ATOM 760 N N . TYR A 1 92 ? 15.720 -3.993 -14.348 1.00 96.00 92 TYR A N 1
ATOM 761 C CA . TYR A 1 92 ? 14.627 -4.342 -15.253 1.00 96.00 92 TYR A CA 1
ATOM 762 C C . TYR A 1 92 ? 14.319 -3.251 -16.293 1.00 96.00 92 TYR A C 1
ATOM 764 O O . TYR A 1 92 ? 13.637 -3.541 -17.265 1.00 96.00 92 TYR A O 1
ATOM 772 N N . PHE A 1 93 ? 14.860 -2.028 -16.173 1.00 97.25 93 PHE A N 1
ATOM 773 C CA . PHE A 1 93 ? 14.690 -1.000 -17.213 1.00 97.25 93 PHE A CA 1
ATOM 774 C C . PHE A 1 93 ? 15.326 -1.398 -18.556 1.00 97.25 93 PHE A C 1
ATOM 776 O O . PHE A 1 93 ? 14.889 -0.917 -19.595 1.00 97.25 93 PHE A O 1
ATOM 783 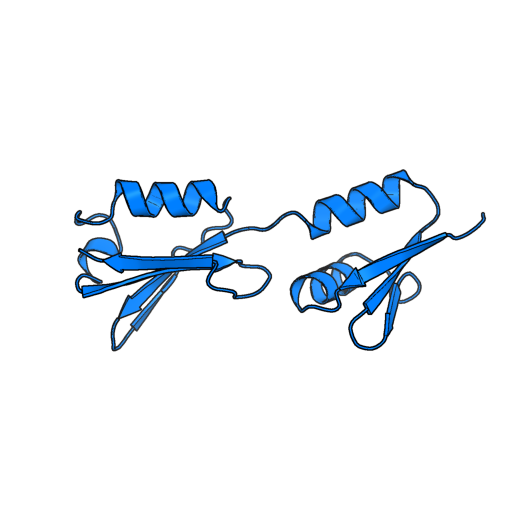N N . GLU A 1 94 ? 16.339 -2.276 -18.561 1.00 96.81 94 GLU A N 1
ATOM 784 C CA . GLU A 1 94 ? 16.914 -2.791 -19.812 1.00 96.81 94 GLU A CA 1
ATOM 785 C C . GLU A 1 94 ? 15.956 -3.743 -20.532 1.00 96.81 94 GLU A C 1
ATOM 787 O O . GLU A 1 94 ? 15.734 -3.599 -21.735 1.00 96.81 94 GLU A O 1
ATOM 792 N N . ASP A 1 95 ? 15.393 -4.693 -19.785 1.00 96.56 95 ASP A N 1
ATOM 793 C CA . ASP A 1 95 ? 14.602 -5.797 -20.332 1.00 96.56 95 ASP A CA 1
ATOM 794 C C . ASP A 1 95 ? 13.174 -5.372 -20.703 1.00 96.56 95 ASP A C 1
ATOM 796 O O . ASP A 1 95 ? 12.579 -5.944 -21.612 1.00 96.56 95 ASP A O 1
ATOM 800 N N . TYR A 1 96 ? 12.638 -4.348 -20.032 1.00 97.19 96 TYR A N 1
ATOM 801 C CA . TYR A 1 96 ? 11.233 -3.942 -20.131 1.00 97.19 96 TYR A CA 1
ATOM 802 C C . TYR A 1 96 ? 10.983 -2.706 -21.013 1.00 97.19 96 TYR A C 1
ATOM 804 O O . TYR A 1 96 ? 9.935 -2.079 -20.888 1.00 97.19 96 TYR A O 1
ATOM 812 N N . LYS A 1 97 ? 11.904 -2.320 -21.908 1.00 96.56 97 LYS A N 1
ATOM 813 C CA . LYS A 1 97 ? 11.701 -1.166 -22.813 1.00 96.56 97 LYS A CA 1
ATOM 814 C C . LYS A 1 97 ? 10.465 -1.319 -23.698 1.00 96.56 97 LYS A C 1
ATOM 816 O O . LYS A 1 97 ? 10.280 -2.349 -24.342 1.00 96.56 97 LYS A O 1
ATOM 821 N N . GLY A 1 98 ? 9.648 -0.267 -23.753 1.00 96.00 98 GLY A N 1
ATOM 822 C CA . GLY A 1 98 ? 8.321 -0.268 -24.377 1.00 96.00 98 GLY A CA 1
ATOM 823 C C . GLY A 1 98 ? 7.223 -0.910 -23.518 1.00 96.00 98 GLY A C 1
ATOM 824 O O . GLY A 1 98 ? 6.063 -0.910 -23.922 1.00 96.00 98 GLY A O 1
ATOM 825 N N . GLY A 1 99 ? 7.572 -1.455 -22.349 1.00 97.88 99 GLY A N 1
ATOM 826 C CA . GLY A 1 99 ? 6.638 -1.890 -21.315 1.00 97.88 99 GLY A CA 1
ATOM 827 C C . GLY A 1 99 ? 6.254 -0.754 -20.361 1.00 97.88 99 GLY A C 1
ATOM 828 O O . GLY A 1 99 ? 6.553 0.418 -20.595 1.00 97.88 99 GLY A O 1
ATOM 829 N N . ILE A 1 100 ? 5.603 -1.110 -19.254 1.00 98.38 100 ILE A N 1
ATOM 830 C CA . ILE A 1 100 ? 5.126 -0.182 -18.222 1.00 98.38 100 ILE A CA 1
ATOM 831 C C . ILE A 1 100 ? 5.836 -0.460 -16.899 1.00 98.38 100 ILE A C 1
ATOM 833 O O . ILE A 1 100 ? 5.921 -1.603 -16.450 1.00 98.38 100 ILE A O 1
ATOM 837 N N . VAL A 1 101 ? 6.289 0.601 -16.236 1.00 98.44 101 VAL A N 1
ATOM 838 C CA . VAL A 1 101 ? 6.744 0.564 -14.844 1.00 98.44 101 VAL A CA 1
ATOM 839 C C . VAL A 1 101 ? 5.716 1.258 -13.954 1.00 98.44 101 VAL A C 1
ATOM 841 O O . VAL A 1 101 ? 5.246 2.354 -14.257 1.00 98.44 101 VAL A O 1
ATOM 844 N N . GLN A 1 102 ? 5.352 0.613 -12.850 1.00 98.56 102 GLN A N 1
ATOM 845 C CA . GLN A 1 102 ? 4.303 1.048 -11.932 1.00 98.56 102 GLN A CA 1
ATOM 846 C C . GLN A 1 102 ? 4.846 1.170 -10.511 1.00 98.56 102 GLN A C 1
ATOM 848 O O . GLN A 1 102 ? 5.715 0.397 -10.105 1.00 98.56 102 GLN A O 1
ATOM 853 N N . VAL A 1 103 ? 4.301 2.110 -9.737 1.00 98.38 103 VAL A N 1
ATOM 854 C CA . VAL A 1 103 ? 4.402 2.098 -8.274 1.00 98.38 103 VAL A CA 1
ATOM 855 C C . VAL A 1 103 ? 3.094 1.571 -7.708 1.00 98.38 103 VAL A C 1
ATOM 857 O O . VAL A 1 103 ? 2.038 2.169 -7.928 1.00 98.38 103 VAL A O 1
ATOM 860 N N . VAL A 1 104 ? 3.183 0.478 -6.960 1.00 97.62 104 VAL A N 1
ATOM 861 C CA . VAL A 1 104 ? 2.049 -0.220 -6.352 1.00 97.62 104 VAL A CA 1
ATOM 862 C C . VAL A 1 104 ? 2.114 -0.048 -4.837 1.00 97.62 104 VAL A C 1
ATOM 864 O O . VAL A 1 104 ? 3.191 -0.149 -4.252 1.00 97.62 104 VAL A O 1
ATOM 867 N N . CYS A 1 105 ? 0.984 0.250 -4.198 1.00 93.75 105 CYS A N 1
ATOM 868 C CA . CYS A 1 105 ? 0.859 0.224 -2.739 1.00 93.75 105 CYS A CA 1
ATOM 869 C C . CYS A 1 105 ? 0.829 -1.236 -2.277 1.00 93.75 105 CYS A C 1
ATOM 871 O O . CYS A 1 105 ? -0.071 -1.975 -2.678 1.00 93.75 105 CYS A O 1
ATOM 873 N N . ASN A 1 106 ? 1.779 -1.655 -1.442 1.00 91.38 106 ASN A N 1
ATOM 874 C CA . ASN A 1 106 ? 1.873 -3.049 -0.989 1.00 91.38 106 ASN A CA 1
ATOM 875 C C . ASN A 1 106 ? 0.651 -3.473 -0.174 1.00 91.38 106 ASN A C 1
ATOM 877 O O . ASN A 1 106 ? 0.264 -4.636 -0.178 1.00 91.38 106 ASN A O 1
ATOM 881 N N . GLU A 1 107 ? 0.032 -2.511 0.499 1.00 86.38 107 GLU A N 1
ATOM 882 C CA . GLU A 1 107 ? -1.097 -2.737 1.384 1.00 86.38 107 GLU A CA 1
ATOM 883 C C . GLU A 1 107 ? -2.437 -2.874 0.650 1.00 86.38 107 GLU A C 1
ATOM 885 O O . GLU A 1 107 ? -3.336 -3.561 1.127 1.00 86.38 107 GLU A O 1
ATOM 890 N N . THR A 1 108 ? -2.605 -2.184 -0.483 1.00 85.81 108 THR A N 1
ATOM 891 C CA . THR A 1 108 ? -3.890 -2.139 -1.207 1.00 85.81 108 THR A CA 1
ATOM 892 C C . THR A 1 108 ? -3.835 -2.755 -2.600 1.00 85.81 108 THR A C 1
ATOM 894 O O . THR A 1 108 ? -4.871 -2.868 -3.250 1.00 85.81 108 THR A O 1
ATOM 897 N N . GLY A 1 109 ? -2.643 -3.082 -3.107 1.00 90.12 109 GLY A N 1
ATOM 898 C CA . GLY A 1 109 ? -2.435 -3.504 -4.495 1.00 90.12 109 GLY A CA 1
ATOM 899 C C . GLY A 1 109 ? -2.729 -2.410 -5.531 1.00 90.12 109 GLY A C 1
ATOM 900 O O . GLY A 1 109 ? -2.708 -2.671 -6.731 1.00 90.12 109 GLY A O 1
ATOM 901 N N . GLU A 1 110 ? -3.019 -1.182 -5.094 1.00 92.62 110 GLU A N 1
ATOM 902 C CA . GLU A 1 110 ? -3.397 -0.085 -5.979 1.00 92.62 110 GLU A CA 1
ATOM 903 C C . GLU A 1 110 ? -2.173 0.484 -6.703 1.00 92.62 110 GLU A C 1
ATOM 905 O O . GLU A 1 110 ? -1.156 0.806 -6.080 1.00 92.62 110 GLU A O 1
ATOM 910 N N . VAL A 1 111 ? -2.296 0.671 -8.019 1.00 96.94 111 VAL A N 1
ATOM 911 C CA . VAL A 1 111 ? -1.322 1.413 -8.825 1.00 96.94 111 VAL A CA 1
ATOM 912 C C . VAL A 1 111 ? -1.510 2.909 -8.573 1.00 96.94 111 VAL A C 1
ATOM 914 O O . VAL A 1 111 ? -2.519 3.496 -8.957 1.00 96.94 111 VAL A O 1
ATOM 917 N N . VAL A 1 112 ? -0.518 3.541 -7.944 1.00 96.44 112 VAL A N 1
ATOM 918 C CA . VAL A 1 112 ? -0.550 4.972 -7.578 1.00 96.44 112 VAL A CA 1
ATOM 919 C C . VAL A 1 112 ? 0.318 5.852 -8.487 1.00 96.44 112 VAL A C 1
ATOM 921 O O . VAL A 1 112 ? 0.320 7.083 -8.371 1.00 96.44 112 VAL A O 1
ATOM 924 N N . TYR A 1 113 ? 1.101 5.230 -9.368 1.00 97.81 113 TYR A N 1
ATOM 925 C CA . TYR A 1 113 ? 1.902 5.872 -10.409 1.00 97.81 113 TYR A CA 1
ATOM 926 C C . TYR A 1 113 ? 2.219 4.857 -11.502 1.00 97.81 113 TYR A C 1
ATOM 928 O O . TYR A 1 113 ? 2.501 3.705 -11.183 1.00 97.81 113 TYR A O 1
ATOM 936 N N . GLU A 1 114 ? 2.253 5.292 -12.756 1.00 98.12 114 GLU A N 1
ATOM 937 C CA . GLU A 1 114 ? 2.745 4.480 -13.864 1.00 98.12 114 GLU A CA 1
ATOM 938 C C . GLU A 1 114 ? 3.309 5.347 -14.988 1.00 98.12 114 GLU A C 1
ATOM 940 O O . GLU A 1 114 ? 2.864 6.481 -15.187 1.00 98.12 114 GLU A O 1
ATOM 945 N N . GLU A 1 115 ? 4.285 4.807 -15.715 1.00 98.19 115 GLU A N 1
ATOM 946 C CA . GLU A 1 115 ? 4.789 5.376 -16.964 1.00 98.19 115 GLU A CA 1
ATOM 947 C C . GLU A 1 115 ? 5.418 4.305 -17.869 1.00 98.19 115 GLU A C 1
ATOM 949 O O . GLU A 1 115 ? 5.700 3.186 -17.436 1.00 98.19 115 GLU A O 1
ATOM 954 N N . GLU A 1 116 ? 5.632 4.653 -19.138 1.00 98.19 116 GLU A N 1
ATOM 955 C CA . GLU A 1 116 ? 6.343 3.807 -20.102 1.00 98.19 116 GLU A CA 1
ATOM 956 C C . GLU A 1 116 ? 7.843 3.731 -19.769 1.00 98.19 116 GLU A C 1
ATOM 958 O O . GLU A 1 116 ? 8.463 4.721 -19.364 1.00 98.19 116 GLU A O 1
ATOM 963 N N . VAL A 1 117 ? 8.434 2.553 -19.965 1.00 97.94 117 VAL A N 1
ATOM 964 C CA . VAL A 1 117 ? 9.883 2.336 -19.872 1.00 97.94 117 VAL A CA 1
ATOM 965 C C . VAL A 1 117 ? 10.543 2.678 -21.212 1.00 97.94 117 VAL A C 1
ATOM 967 O O . VAL A 1 117 ? 10.215 2.066 -22.229 1.00 97.94 117 VAL A O 1
ATOM 970 N N . ILE A 1 118 ? 11.488 3.624 -21.213 1.00 95.56 118 ILE A N 1
ATOM 971 C CA . ILE A 1 118 ? 12.120 4.197 -22.424 1.00 95.56 118 ILE A CA 1
ATOM 972 C C . ILE A 1 118 ? 13.495 3.573 -22.715 1.00 95.56 118 ILE A C 1
ATOM 974 O O . ILE A 1 118 ? 14.275 3.337 -21.763 1.00 95.56 118 ILE A O 1
#

Sequence (118 aa):
MRTKTFTIENNEHNLNWVEDNLDTRDYEVKGNDIIITYFEDFQKNDILQAISEKTYNVVFNDDNNSNDKGFEATLEYCKNYIQSFNGTNHSYFEDYKGGIVQVVCNETGEVVYEEEVI

Secondary structure (DSSP, 8-state):
---EEEEEE--HHHHHHHHHHS-TTSEEEETTEEEEEESSHHHHHHHHHHHH---EEEEEE-SS-EEE----B-HHHHHHHHHHHTTS-STHHHHTTTSEEEEEETTT--EEEEEE--

Foldseek 3Di:
DDKDKDKDFPAQLLVVCCVVPHDPVQWDDDPGIIIGIDDDVVVVVVSVVVSPQWFKWKWWDDPPDIDTPPGRHDPVVNVVVCVVDQVHCPDCLVVRAQTKMFIATPRHRDTPDMDGRD

pLDDT: mean 94.45, std 4.68, range [67.62, 98.56]